Protein AF-Q9KHJ2-F1 (afdb_monomer_lite)

InterPro domains:
  IPR008729 Phenolic acid decarboxylase [PF05870] (16-94)
  IPR008729 Phenolic acid decarboxylase [PTHR40087] (17-83)
  IPR012674 Calycin [G3DSA:2.40.128.20] (10-95)
  IPR012674 Calycin [SSF50814] (17-95)

Organism: Lentilactobacillus hilgardii (NCBI:txid1588)

Radius of gyration: 13.38 Å; chains: 1; bounding box: 32×20×39 Å

Secondary structure (DSSP, 8-state):
------EEE--SSSSEEEEE-SSTTTT-EEEEE--EEEEEETTEEEEEEE-TTS-EEEEEEEGGGTEEEEEEE--HHHHH-GGGG-SBGGG-TT-

Sequence (95 aa):
LRLGIRMVQLRMTTPLITRIHGGMVAGRWVTDQAANIVMLVPGIYKVAWTEPTGTDVALDFVPNEKKLNGTIFFPKWVEEYPEITVTYQNEHIDL

pLDDT: mean 90.07, std 12.1, range [39.06, 97.75]

Structure (mmCIF, N/CA/C/O backbone):
data_AF-Q9KHJ2-F1
#
_entry.id   AF-Q9KHJ2-F1
#
loop_
_atom_site.group_PDB
_atom_site.id
_atom_site.type_symbol
_atom_site.label_atom_id
_atom_site.label_alt_id
_atom_site.label_comp_id
_atom_site.label_asym_id
_atom_site.label_entity_id
_atom_site.label_seq_id
_atom_site.pdbx_PDB_ins_code
_atom_site.Cartn_x
_atom_site.Cartn_y
_atom_site.Cartn_z
_atom_site.occupancy
_atom_site.B_iso_or_equiv
_atom_site.auth_seq_id
_atom_site.auth_comp_id
_atom_site.auth_asym_id
_atom_site.auth_atom_id
_atom_site.pdbx_PDB_model_num
ATOM 1 N N . LEU A 1 1 ? 16.022 -5.760 7.375 1.00 39.06 1 LEU A N 1
ATOM 2 C CA . LEU A 1 1 ? 16.023 -4.296 7.161 1.00 39.06 1 LEU A CA 1
ATOM 3 C C . LEU A 1 1 ? 14.629 -3.752 7.471 1.00 39.06 1 LEU A C 1
ATOM 5 O O . LEU A 1 1 ? 13.668 -4.286 6.939 1.00 39.06 1 LEU A O 1
ATOM 9 N N . ARG A 1 2 ? 14.473 -2.734 8.330 1.00 42.72 2 ARG A N 1
ATOM 10 C CA . ARG A 1 2 ? 13.202 -1.987 8.403 1.00 42.72 2 ARG A CA 1
ATOM 11 C C . ARG A 1 2 ? 13.218 -0.973 7.261 1.00 42.72 2 ARG A C 1
ATOM 13 O O . ARG A 1 2 ? 13.935 0.013 7.353 1.00 42.72 2 ARG A O 1
ATOM 20 N N . LEU A 1 3 ? 12.449 -1.219 6.201 1.00 52.91 3 LEU A N 1
ATOM 21 C CA . LEU A 1 3 ? 12.455 -0.417 4.966 1.00 52.91 3 LEU A CA 1
ATOM 22 C C . LEU A 1 3 ? 11.916 1.020 5.129 1.00 52.91 3 LEU A C 1
ATOM 24 O O . LEU A 1 3 ? 11.931 1.787 4.172 1.00 52.91 3 LEU A O 1
ATOM 28 N N . GLY A 1 4 ? 11.463 1.412 6.327 1.00 59.59 4 GLY A N 1
ATOM 29 C CA . GLY A 1 4 ? 11.157 2.809 6.662 1.00 59.59 4 GLY A CA 1
ATOM 30 C C . GLY A 1 4 ? 10.076 3.458 5.793 1.00 59.59 4 GLY A C 1
ATOM 31 O O . GLY A 1 4 ? 10.033 4.685 5.709 1.00 59.59 4 GLY A O 1
ATOM 32 N N . ILE A 1 5 ? 9.229 2.656 5.140 1.00 67.38 5 ILE A N 1
ATOM 33 C CA . ILE A 1 5 ? 8.212 3.134 4.203 1.00 67.38 5 ILE A CA 1
ATOM 34 C C . ILE A 1 5 ? 7.185 3.966 4.967 1.00 67.38 5 ILE A C 1
ATOM 36 O O . ILE A 1 5 ? 6.484 3.466 5.847 1.00 67.38 5 ILE A O 1
ATOM 40 N N . ARG A 1 6 ? 7.105 5.256 4.630 1.00 71.44 6 ARG A N 1
ATOM 41 C CA . ARG A 1 6 ? 6.093 6.176 5.166 1.00 71.44 6 ARG A CA 1
ATOM 42 C C . ARG A 1 6 ? 5.010 6.387 4.123 1.00 71.44 6 ARG A C 1
ATOM 44 O O . ARG A 1 6 ? 5.119 7.270 3.272 1.00 71.44 6 ARG A O 1
ATOM 51 N N . MET A 1 7 ? 3.986 5.551 4.196 1.00 72.81 7 MET A N 1
ATOM 52 C CA . MET A 1 7 ? 2.809 5.635 3.343 1.00 72.81 7 MET A CA 1
ATOM 53 C C . MET A 1 7 ? 1.737 6.501 4.002 1.00 72.81 7 MET A C 1
ATOM 55 O O . MET A 1 7 ? 1.459 6.363 5.192 1.00 72.81 7 MET A O 1
ATOM 59 N N . VAL A 1 8 ? 1.124 7.376 3.212 1.00 63.91 8 VAL A N 1
ATOM 60 C CA . VAL A 1 8 ? -0.085 8.105 3.599 1.00 63.91 8 VAL A CA 1
ATOM 61 C C . VAL A 1 8 ? -1.237 7.590 2.747 1.00 63.91 8 VAL A C 1
ATOM 63 O O . VAL A 1 8 ? -1.138 7.579 1.520 1.00 63.91 8 VAL A O 1
ATOM 66 N N . GLN A 1 9 ? -2.320 7.181 3.409 1.00 66.75 9 GLN A N 1
ATOM 67 C CA . GLN A 1 9 ? -3.603 6.853 2.793 1.00 66.75 9 GLN A CA 1
ATOM 68 C C . G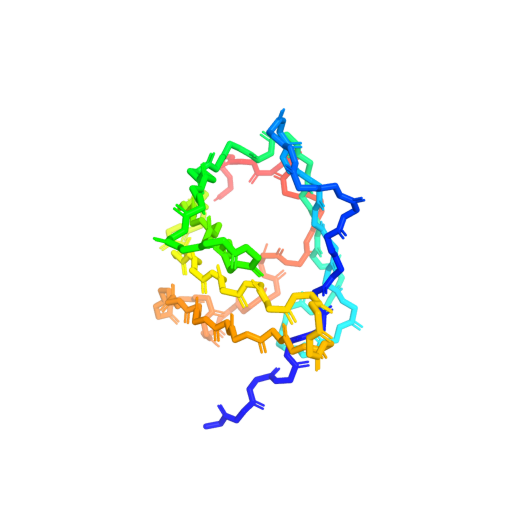LN A 1 9 ? -4.615 7.935 3.177 1.00 66.75 9 GLN A C 1
ATOM 70 O O . GLN A 1 9 ? -4.750 8.272 4.352 1.00 66.75 9 GLN A O 1
ATOM 75 N N . LEU A 1 10 ? -5.318 8.490 2.186 1.00 56.34 10 LEU A N 1
ATOM 76 C CA . LEU A 1 10 ? -6.215 9.635 2.393 1.00 56.34 10 LEU A CA 1
ATOM 77 C C . LEU A 1 10 ? -7.637 9.238 2.821 1.00 56.34 10 LEU A C 1
ATOM 79 O O . LEU A 1 10 ? -8.311 10.026 3.481 1.00 56.34 10 LEU A O 1
ATOM 83 N N . ARG A 1 11 ? -8.117 8.044 2.442 1.00 68.31 11 ARG A N 1
ATOM 84 C CA . ARG A 1 11 ? -9.483 7.566 2.734 1.00 68.31 11 ARG A CA 1
ATOM 85 C C . ARG A 1 11 ? -9.511 6.050 2.950 1.00 68.31 11 ARG A C 1
ATOM 87 O O . ARG A 1 11 ? -8.819 5.322 2.244 1.00 68.31 11 ARG A O 1
ATOM 94 N N . MET A 1 12 ? -10.332 5.568 3.887 1.00 71.94 12 MET A N 1
ATOM 95 C CA . MET A 1 12 ? -10.624 4.133 4.082 1.00 71.94 12 MET A CA 1
ATOM 96 C C . MET A 1 12 ? -11.821 3.685 3.225 1.00 71.94 12 MET A C 1
ATOM 98 O O . MET A 1 12 ? -12.777 3.095 3.716 1.00 71.94 12 MET A O 1
ATOM 102 N N . THR A 1 13 ? -11.796 4.026 1.940 1.00 76.81 13 THR A N 1
ATOM 103 C CA . THR A 1 13 ? -12.833 3.683 0.956 1.00 76.81 13 THR A CA 1
ATOM 104 C C . THR A 1 13 ? -12.156 3.311 -0.348 1.00 76.81 13 THR A C 1
ATOM 106 O O . THR A 1 13 ? -11.127 3.897 -0.668 1.00 76.81 13 THR A O 1
ATOM 109 N N . THR A 1 14 ? -12.736 2.391 -1.116 1.00 81.44 14 THR A N 1
ATOM 110 C CA . THR A 1 14 ? -12.251 2.095 -2.469 1.00 81.44 14 THR A CA 1
ATOM 111 C C . THR A 1 14 ? -12.829 3.098 -3.483 1.00 81.44 14 THR A C 1
ATOM 113 O O . THR A 1 14 ? -14.004 3.455 -3.355 1.00 81.44 14 THR A O 1
ATOM 116 N N . PRO A 1 15 ? -12.044 3.546 -4.479 1.00 86.94 15 PRO A N 1
ATOM 117 C CA . PRO A 1 15 ? -10.627 3.234 -4.671 1.00 86.94 15 PRO A CA 1
ATOM 118 C C . PRO A 1 15 ? -9.682 3.988 -3.720 1.00 86.94 15 PRO A C 1
ATOM 120 O O . PRO A 1 15 ? -9.972 5.095 -3.261 1.00 86.94 15 PRO A O 1
ATOM 123 N N . LEU A 1 16 ? -8.531 3.373 -3.442 1.00 88.75 16 LEU A N 1
ATOM 124 C CA . LEU A 1 16 ? -7.479 3.941 -2.607 1.00 88.75 16 LEU A CA 1
ATOM 125 C C . LEU A 1 16 ? -6.602 4.925 -3.386 1.00 88.75 16 LEU A C 1
ATOM 127 O O . LEU A 1 16 ? -6.300 4.734 -4.563 1.00 88.75 16 LEU A O 1
ATOM 131 N N . ILE A 1 17 ? -6.131 5.943 -2.666 1.00 89.94 17 ILE A N 1
ATOM 132 C CA . ILE A 1 17 ? -5.045 6.829 -3.089 1.00 89.94 17 ILE A CA 1
ATOM 133 C C . ILE A 1 17 ? -3.930 6.708 -2.054 1.00 89.94 17 ILE A C 1
ATOM 135 O O . ILE A 1 17 ? -4.164 6.944 -0.860 1.00 89.94 17 ILE A O 1
ATOM 139 N N . THR A 1 18 ? -2.730 6.357 -2.511 1.00 89.25 18 THR A N 1
ATOM 140 C CA . THR A 1 18 ? -1.548 6.174 -1.665 1.00 89.25 18 THR A CA 1
ATOM 141 C C . THR A 1 18 ? -0.377 7.004 -2.179 1.00 89.25 18 THR A C 1
ATOM 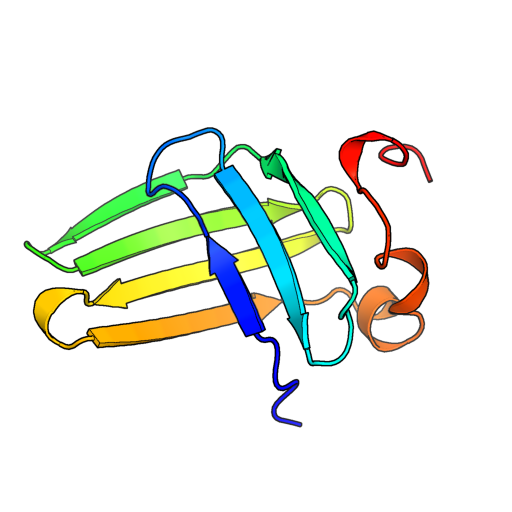143 O O . THR A 1 18 ? -0.157 7.160 -3.380 1.00 89.25 18 THR A O 1
ATOM 146 N N . ARG A 1 19 ? 0.399 7.558 -1.244 1.00 91.81 19 ARG A N 1
ATOM 147 C CA . ARG A 1 19 ? 1.652 8.258 -1.547 1.00 91.81 19 ARG A CA 1
ATOM 148 C C . ARG A 1 19 ? 2.731 7.870 -0.554 1.00 91.81 19 ARG A C 1
ATOM 150 O O . ARG A 1 19 ? 2.513 7.928 0.662 1.00 91.81 19 ARG A O 1
ATOM 157 N N . ILE A 1 20 ? 3.899 7.505 -1.074 1.00 91.75 20 ILE A N 1
ATOM 158 C CA . ILE A 1 20 ? 5.049 7.090 -0.276 1.00 91.75 20 ILE A CA 1
ATOM 159 C C . ILE A 1 20 ? 6.045 8.244 -0.184 1.00 91.75 20 ILE A C 1
ATOM 161 O O . ILE A 1 20 ? 6.548 8.740 -1.188 1.00 91.75 20 ILE A O 1
ATOM 165 N N . HIS A 1 21 ? 6.339 8.671 1.043 1.00 89.50 21 HIS A N 1
ATOM 166 C CA . HIS A 1 21 ? 7.162 9.855 1.318 1.00 89.50 21 HIS A CA 1
ATOM 167 C C . HIS A 1 21 ? 8.585 9.527 1.782 1.00 89.50 21 HIS A C 1
ATOM 169 O O . HIS A 1 21 ? 9.409 10.423 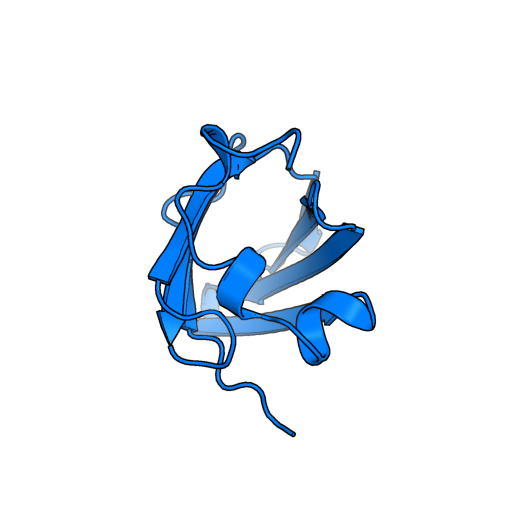1.920 1.00 89.50 21 HIS A O 1
ATOM 175 N N . GLY A 1 22 ? 8.883 8.264 2.075 1.00 88.00 22 GLY A N 1
ATOM 176 C CA . GLY A 1 22 ? 10.185 7.857 2.591 1.00 88.00 22 GLY A CA 1
ATOM 177 C C . GLY A 1 22 ? 10.398 6.358 2.453 1.00 88.00 22 GLY A C 1
ATOM 178 O O . GLY A 1 22 ? 9.442 5.621 2.211 1.00 88.00 22 GLY A O 1
ATOM 179 N N . GLY A 1 23 ? 11.643 5.924 2.638 1.00 90.44 23 GLY A N 1
ATOM 180 C CA . GLY A 1 23 ? 12.049 4.532 2.463 1.00 90.44 23 GLY A CA 1
ATOM 181 C C . GLY A 1 23 ? 12.439 4.201 1.022 1.00 90.44 23 GLY A C 1
ATOM 182 O O . GLY A 1 23 ? 12.621 5.091 0.197 1.00 90.44 23 GLY A O 1
ATOM 183 N N . MET A 1 24 ? 12.560 2.903 0.747 1.00 92.00 24 MET A N 1
ATOM 184 C CA . MET A 1 24 ? 13.088 2.335 -0.505 1.00 92.00 24 MET A CA 1
ATOM 185 C C . MET A 1 24 ? 12.401 2.841 -1.785 1.00 92.00 24 MET A C 1
ATOM 187 O O . MET A 1 24 ? 13.052 2.972 -2.810 1.00 92.00 24 MET A O 1
ATOM 191 N N . VAL A 1 25 ? 11.106 3.159 -1.715 1.00 92.25 25 VAL A N 1
ATOM 192 C CA . VAL A 1 25 ? 10.276 3.567 -2.866 1.00 92.25 25 VAL A CA 1
ATOM 193 C C . VAL A 1 25 ? 9.675 4.970 -2.671 1.00 92.25 25 VAL A C 1
ATOM 195 O O . VAL A 1 25 ? 8.533 5.246 -3.037 1.00 92.25 25 VAL A O 1
ATOM 198 N N . ALA A 1 26 ? 10.419 5.868 -2.018 1.00 94.00 26 ALA A N 1
ATOM 199 C CA . ALA A 1 26 ? 9.994 7.250 -1.793 1.00 94.00 26 ALA A CA 1
ATOM 200 C C . ALA A 1 26 ? 9.751 7.992 -3.119 1.00 94.00 26 ALA A C 1
ATOM 202 O O . ALA A 1 26 ? 10.609 7.992 -3.991 1.00 94.00 26 ALA A O 1
ATOM 203 N N . GLY A 1 27 ? 8.598 8.655 -3.250 1.00 93.31 27 GLY A N 1
ATOM 204 C CA . GLY A 1 27 ? 8.175 9.342 -4.478 1.00 93.31 27 GLY A CA 1
ATOM 205 C C . GLY A 1 27 ? 7.123 8.573 -5.280 1.00 93.31 27 GLY A C 1
ATOM 206 O O . GLY A 1 27 ? 6.356 9.194 -6.013 1.00 93.31 27 GLY A O 1
ATOM 207 N N . ARG A 1 28 ? 7.009 7.255 -5.066 1.00 95.12 28 ARG A N 1
ATOM 208 C CA . ARG A 1 28 ? 5.940 6.427 -5.633 1.00 95.12 28 ARG A CA 1
ATOM 209 C C . ARG A 1 28 ? 4.570 6.888 -5.138 1.00 95.12 28 ARG A C 1
ATOM 211 O O . ARG A 1 28 ? 4.368 7.114 -3.937 1.00 95.12 28 ARG A O 1
ATOM 218 N N . TRP A 1 29 ? 3.612 6.981 -6.053 1.00 95.12 29 TRP A N 1
ATOM 219 C CA . TRP A 1 29 ? 2.218 7.247 -5.714 1.00 95.12 29 TRP A CA 1
ATOM 220 C C . TRP A 1 29 ? 1.258 6.600 -6.712 1.00 95.12 29 TRP A C 1
ATOM 222 O O . TRP A 1 29 ? 1.601 6.362 -7.872 1.00 95.12 29 TRP A O 1
ATOM 232 N N . VAL A 1 30 ? 0.066 6.276 -6.213 1.00 94.31 30 VAL A N 1
ATOM 233 C CA . VAL A 1 30 ? -0.955 5.499 -6.918 1.00 94.31 30 VAL A CA 1
ATOM 234 C C . VAL A 1 30 ? -2.328 6.091 -6.607 1.00 94.31 30 VAL A C 1
ATOM 236 O O . VAL A 1 30 ? -2.618 6.433 -5.455 1.00 94.31 30 VAL A O 1
ATOM 239 N N . THR A 1 31 ? -3.182 6.192 -7.621 1.00 93.38 31 THR A N 1
ATOM 240 C CA . THR A 1 31 ? -4.623 6.444 -7.470 1.00 93.38 31 THR A CA 1
ATOM 241 C C . THR A 1 31 ? -5.410 5.241 -7.970 1.00 93.38 31 THR A C 1
ATOM 243 O O . THR A 1 31 ? -4.856 4.334 -8.585 1.00 93.38 31 THR A O 1
ATOM 246 N N . ASP A 1 32 ? -6.715 5.223 -7.715 1.00 93.94 32 ASP A N 1
ATOM 247 C CA . ASP A 1 32 ? -7.628 4.243 -8.313 1.00 93.94 32 ASP A CA 1
ATOM 248 C C . ASP A 1 32 ? -7.320 2.773 -7.952 1.00 93.94 32 ASP A C 1
ATOM 250 O O . ASP A 1 32 ? -7.776 1.845 -8.617 1.00 93.94 32 ASP A O 1
ATOM 254 N N . GLN A 1 33 ? -6.586 2.540 -6.855 1.00 93.81 33 GLN A N 1
ATOM 255 C CA . GLN A 1 33 ? -6.211 1.197 -6.419 1.00 93.81 33 GLN A CA 1
ATOM 256 C C . GLN A 1 33 ? -7.408 0.498 -5.766 1.00 93.81 33 GLN A C 1
ATOM 258 O O . GLN A 1 33 ? -7.892 0.903 -4.704 1.00 93.81 33 GLN A O 1
ATOM 263 N N . ALA A 1 34 ? -7.861 -0.593 -6.381 1.00 94.19 34 ALA A N 1
ATOM 264 C CA . ALA A 1 34 ? -8.852 -1.476 -5.784 1.00 94.19 34 ALA A CA 1
ATOM 265 C C . ALA A 1 34 ? -8.248 -2.222 -4.585 1.00 94.19 34 ALA A C 1
ATOM 267 O O . ALA A 1 34 ? -7.112 -2.697 -4.641 1.00 94.19 34 ALA A O 1
ATOM 268 N N . ALA A 1 35 ? -9.016 -2.342 -3.503 1.00 94.44 35 ALA A N 1
ATOM 269 C CA . ALA A 1 35 ? -8.587 -3.039 -2.298 1.00 94.44 35 ALA A CA 1
ATOM 270 C C . ALA A 1 35 ? -9.748 -3.764 -1.619 1.00 94.44 35 ALA A C 1
ATOM 272 O O . ALA A 1 35 ? -10.896 -3.316 -1.653 1.00 94.44 35 ALA A O 1
ATOM 273 N N . ASN A 1 36 ? -9.428 -4.864 -0.944 1.00 95.81 36 ASN A N 1
ATOM 274 C CA . ASN A 1 36 ? -10.322 -5.488 0.012 1.00 95.81 36 ASN A CA 1
ATOM 275 C C . ASN A 1 36 ? -10.242 -4.728 1.341 1.00 95.81 36 ASN A C 1
ATOM 277 O O . ASN 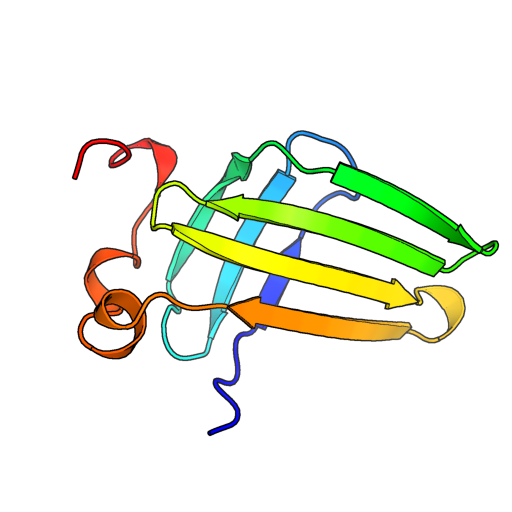A 1 36 ? -9.158 -4.569 1.901 1.00 95.81 36 ASN A O 1
ATOM 281 N N . ILE A 1 37 ? -11.387 -4.254 1.831 1.00 95.00 37 ILE A N 1
ATOM 282 C CA . ILE A 1 37 ? -11.498 -3.523 3.095 1.00 95.00 37 ILE A CA 1
ATOM 283 C C . ILE A 1 37 ? -12.527 -4.243 3.957 1.00 95.00 37 ILE A C 1
ATOM 285 O O . ILE A 1 37 ? -13.689 -4.358 3.568 1.00 95.00 37 ILE A O 1
ATOM 289 N N . VAL A 1 38 ? -12.111 -4.716 5.130 1.00 96.38 38 VAL A N 1
ATOM 290 C CA . VAL A 1 38 ? -12.983 -5.427 6.072 1.00 96.38 38 VAL A CA 1
ATOM 291 C C . VAL A 1 38 ? -12.749 -4.948 7.499 1.00 96.38 38 VAL A C 1
ATOM 293 O O . VAL A 1 38 ? -11.626 -4.641 7.896 1.00 96.38 38 VAL A O 1
ATOM 296 N N . MET A 1 39 ? -13.811 -4.907 8.298 1.00 96.56 39 MET A N 1
ATOM 297 C CA . MET A 1 39 ? -13.696 -4.762 9.747 1.00 96.56 39 MET A CA 1
ATOM 298 C C . MET A 1 39 ? -13.495 -6.156 10.348 1.00 96.56 39 MET A C 1
ATOM 300 O O . MET A 1 39 ? -14.367 -7.009 10.205 1.00 96.56 39 MET A O 1
ATOM 304 N N . LEU A 1 40 ? -12.350 -6.398 10.992 1.00 96.81 40 LEU A N 1
ATOM 305 C CA . LEU A 1 40 ? -12.041 -7.695 11.610 1.00 96.81 40 LEU A CA 1
ATOM 306 C C . LEU A 1 40 ? -12.827 -7.878 12.911 1.00 96.81 40 LEU A C 1
ATOM 308 O O . LEU A 1 40 ? -13.447 -8.909 13.147 1.00 96.81 40 LEU A O 1
ATOM 312 N N . VAL A 1 41 ? -12.793 -6.837 13.739 1.00 97.75 41 VAL A N 1
ATOM 313 C CA . VAL A 1 41 ? -13.559 -6.658 14.976 1.00 97.75 41 VAL A CA 1
ATOM 314 C C . VAL A 1 41 ? -13.878 -5.164 15.111 1.00 97.75 41 VAL A C 1
ATOM 316 O O . VAL A 1 41 ? -13.225 -4.355 14.443 1.00 97.75 41 VAL A O 1
ATOM 319 N N . PRO A 1 42 ? -14.849 -4.752 15.946 1.00 97.75 42 PRO A N 1
ATOM 320 C CA . PRO A 1 42 ? -15.186 -3.340 16.103 1.00 97.75 42 PRO A CA 1
ATOM 321 C C . PRO A 1 42 ? -13.954 -2.459 16.356 1.00 97.75 42 PRO A C 1
ATOM 323 O O . PRO A 1 42 ? -13.209 -2.666 17.310 1.00 97.75 42 PRO A O 1
ATOM 326 N N . GLY A 1 43 ? -1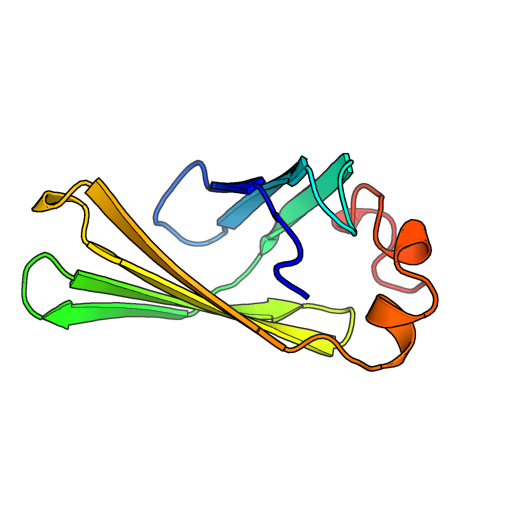3.736 -1.475 15.479 1.00 95.62 43 GLY A N 1
ATOM 327 C CA . GLY A 1 43 ? -12.614 -0.539 15.581 1.00 95.62 43 GLY A CA 1
ATOM 328 C C . GLY A 1 43 ? -11.261 -1.050 15.068 1.00 95.62 43 GLY A C 1
ATOM 329 O O . GLY A 1 43 ? -10.290 -0.305 15.176 1.00 95.62 43 GLY A O 1
ATOM 330 N N . ILE A 1 44 ? -11.180 -2.260 14.497 1.00 96.44 44 ILE A N 1
ATOM 331 C CA . ILE A 1 44 ? -9.980 -2.789 13.827 1.00 96.44 44 ILE A CA 1
ATOM 332 C C . ILE A 1 44 ? -10.321 -3.149 12.383 1.00 96.44 44 ILE A C 1
ATOM 334 O O . ILE A 1 44 ? -11.192 -3.982 12.120 1.00 96.44 44 ILE A O 1
ATOM 338 N N . TYR A 1 45 ? -9.596 -2.546 11.445 1.00 95.94 45 TYR A N 1
ATOM 339 C CA . TYR A 1 45 ? -9.862 -2.677 10.015 1.00 95.94 45 TYR A CA 1
ATOM 340 C C . TYR A 1 45 ? -8.654 -3.256 9.302 1.00 95.94 45 TYR A C 1
ATOM 342 O O . TYR A 1 45 ? -7.531 -2.815 9.536 1.00 95.94 45 TYR A O 1
ATOM 350 N N . LYS A 1 46 ? -8.893 -4.200 8.398 1.00 95.62 46 LYS A N 1
ATOM 351 C CA . LYS A 1 46 ? -7.883 -4.721 7.487 1.00 95.62 46 LYS A CA 1
ATOM 352 C C . LYS A 1 46 ? -8.115 -4.173 6.088 1.00 95.62 46 LYS A C 1
ATOM 354 O O . LYS A 1 46 ? -9.245 -4.176 5.600 1.00 95.62 46 LYS A O 1
ATOM 359 N N . VAL A 1 47 ? -7.036 -3.724 5.457 1.00 94.88 47 VAL A N 1
ATOM 360 C CA . VAL A 1 47 ? -6.993 -3.265 4.067 1.00 94.88 47 VAL A CA 1
ATOM 361 C C . VAL A 1 47 ? -5.919 -4.066 3.345 1.00 94.88 47 VAL A C 1
ATOM 363 O O . VAL A 1 47 ? -4.764 -4.050 3.767 1.00 94.88 47 VAL A O 1
ATOM 366 N N . ALA A 1 48 ? -6.283 -4.779 2.282 1.00 96.00 48 ALA A N 1
ATOM 367 C CA . ALA A 1 48 ? -5.344 -5.597 1.522 1.00 96.00 48 ALA A CA 1
ATOM 368 C C . ALA A 1 48 ? -5.558 -5.468 0.011 1.00 96.00 48 ALA A C 1
ATOM 370 O O . ALA A 1 48 ? -6.697 -5.393 -0.453 1.00 96.00 48 ALA A O 1
ATOM 371 N N . TRP A 1 49 ? -4.466 -5.444 -0.749 1.00 96.12 49 TRP A N 1
ATOM 372 C CA . TRP A 1 49 ? -4.489 -5.387 -2.209 1.00 96.12 49 TRP A CA 1
ATOM 373 C C . TRP A 1 49 ? -3.223 -5.999 -2.813 1.00 96.12 49 TRP A C 1
ATOM 375 O O . TRP A 1 49 ? -2.209 -6.150 -2.131 1.00 96.12 49 TRP A O 1
ATOM 385 N N . THR A 1 50 ? -3.310 -6.300 -4.104 1.00 97.19 50 THR A N 1
ATOM 386 C CA . THR A 1 50 ? -2.182 -6.661 -4.967 1.00 97.19 50 THR A CA 1
ATOM 387 C C . THR A 1 50 ? -1.963 -5.526 -5.964 1.00 97.19 50 THR A C 1
ATOM 389 O O . THR A 1 50 ? -2.924 -4.959 -6.494 1.00 97.19 50 THR A O 1
ATOM 392 N N . GLU A 1 51 ? -0.705 -5.166 -6.195 1.00 96.00 51 GLU A N 1
ATOM 393 C CA . GLU A 1 51 ? -0.294 -4.127 -7.140 1.00 96.00 51 GLU A CA 1
ATOM 394 C C . GLU A 1 51 ? 0.124 -4.732 -8.493 1.00 96.00 51 GLU A C 1
ATOM 396 O O . GLU A 1 51 ? 0.598 -5.869 -8.528 1.00 96.00 51 GLU A O 1
ATOM 401 N N . PRO A 1 52 ? 0.045 -3.972 -9.604 1.00 96.06 52 PRO A N 1
ATOM 402 C CA . PRO A 1 52 ? 0.547 -4.398 -10.919 1.00 96.06 52 PRO A CA 1
ATOM 403 C C . PRO A 1 52 ? 2.015 -4.847 -10.917 1.00 96.06 52 PRO A C 1
ATOM 405 O O . PRO A 1 52 ? 2.399 -5.719 -11.686 1.00 96.06 52 PRO A O 1
ATOM 408 N N . THR A 1 53 ? 2.825 -4.310 -10.000 1.00 96.56 53 THR A N 1
ATOM 409 C CA . THR A 1 53 ? 4.230 -4.704 -9.801 1.00 96.56 53 THR A CA 1
ATOM 410 C C . THR A 1 53 ? 4.400 -6.141 -9.283 1.00 96.56 53 THR A C 1
ATOM 412 O O . THR A 1 53 ? 5.524 -6.636 -9.208 1.00 96.56 53 THR A O 1
ATOM 415 N N . GLY A 1 54 ? 3.311 -6.799 -8.871 1.00 96.62 54 GLY A N 1
ATOM 416 C CA . GLY A 1 54 ? 3.316 -8.061 -8.130 1.00 96.62 54 GLY A CA 1
ATOM 417 C C . GLY A 1 54 ? 3.513 -7.886 -6.621 1.00 96.62 54 GLY A C 1
ATOM 418 O O . GLY A 1 54 ? 3.686 -8.873 -5.914 1.00 96.62 54 GLY A O 1
ATOM 419 N N . THR A 1 55 ? 3.525 -6.647 -6.117 1.00 96.12 55 THR A N 1
ATOM 420 C CA . THR A 1 55 ? 3.630 -6.370 -4.677 1.00 96.12 55 THR A CA 1
ATOM 421 C C . THR A 1 55 ? 2.293 -6.614 -3.993 1.00 96.12 55 THR A C 1
ATOM 423 O O . THR A 1 55 ? 1.291 -6.009 -4.372 1.00 96.12 55 THR A O 1
ATOM 426 N N . ASP A 1 56 ? 2.284 -7.441 -2.948 1.00 97.75 56 ASP A N 1
ATOM 427 C CA . ASP A 1 56 ? 1.110 -7.619 -2.090 1.00 97.75 56 ASP A CA 1
ATOM 428 C C . ASP A 1 56 ? 1.233 -6.766 -0.829 1.00 97.75 56 ASP A C 1
ATOM 430 O O . ASP A 1 56 ? 2.288 -6.710 -0.188 1.00 97.75 56 ASP A O 1
ATOM 434 N N . VAL A 1 57 ? 0.136 -6.125 -0.430 1.00 95.31 57 VAL A N 1
ATOM 435 C CA . VAL A 1 57 ? 0.089 -5.268 0.756 1.00 95.31 57 VAL A CA 1
ATOM 436 C C . VAL A 1 57 ? -1.052 -5.693 1.669 1.00 95.31 57 VAL A C 1
ATOM 438 O O . VAL A 1 57 ? -2.181 -5.899 1.229 1.00 95.31 57 VAL A O 1
ATOM 441 N N . ALA A 1 58 ? -0.766 -5.783 2.968 1.00 95.81 58 ALA A N 1
ATOM 442 C CA . ALA A 1 58 ? -1.753 -5.991 4.018 1.00 95.81 58 ALA A CA 1
ATOM 443 C C . ALA A 1 58 ? -1.513 -5.003 5.165 1.00 95.81 58 ALA A C 1
ATOM 445 O O . ALA A 1 58 ? -0.456 -5.014 5.799 1.00 95.81 58 ALA A O 1
ATOM 446 N N . LEU A 1 59 ? -2.504 -4.159 5.441 1.00 93.94 59 LEU A N 1
ATOM 447 C CA . LEU A 1 59 ? -2.485 -3.171 6.513 1.00 93.94 59 LEU A CA 1
ATOM 448 C C . LEU A 1 59 ? -3.586 -3.457 7.526 1.00 93.94 59 LEU A C 1
ATOM 450 O O . LEU A 1 59 ? -4.739 -3.660 7.146 1.00 93.94 59 LEU A O 1
ATOM 454 N N . ASP A 1 60 ? -3.244 -3.367 8.806 1.00 94.75 60 ASP A N 1
ATOM 455 C CA . ASP A 1 60 ? -4.188 -3.394 9.914 1.00 94.75 60 ASP A CA 1
ATOM 456 C C . ASP A 1 60 ? -4.210 -2.013 10.585 1.00 94.75 60 ASP A C 1
ATOM 458 O O . ASP A 1 60 ? -3.207 -1.534 11.127 1.00 94.75 60 ASP A O 1
ATOM 462 N N . PHE A 1 61 ? -5.371 -1.365 10.553 1.00 93.69 61 PHE A N 1
ATOM 463 C CA . PHE A 1 61 ? -5.618 -0.073 11.178 1.00 93.69 61 PHE A CA 1
ATOM 464 C C . PHE A 1 61 ? -6.284 -0.268 12.538 1.00 93.69 61 PHE A C 1
ATOM 466 O O . PHE A 1 61 ? -7.369 -0.845 12.631 1.00 93.69 61 PHE A O 1
ATOM 473 N N . VAL A 1 62 ? -5.662 0.288 13.580 1.00 95.44 62 VAL A N 1
ATOM 474 C CA . VAL A 1 62 ? -6.190 0.331 14.952 1.00 95.44 62 VAL A CA 1
ATOM 475 C C . VAL A 1 62 ? -6.333 1.805 15.368 1.00 95.44 62 VAL A C 1
ATOM 477 O O . VAL A 1 62 ? -5.550 2.310 16.180 1.00 95.44 62 VAL A O 1
ATOM 480 N N . PRO A 1 63 ? -7.281 2.550 14.763 1.00 92.81 63 PRO A N 1
ATOM 481 C CA . PRO A 1 63 ? -7.373 4.006 14.883 1.00 92.81 63 PRO A CA 1
ATOM 482 C C . PRO A 1 63 ? -7.561 4.495 16.321 1.00 92.81 63 PRO A C 1
ATOM 484 O O . PRO A 1 63 ? -6.951 5.495 16.695 1.00 92.81 63 PRO A O 1
ATOM 487 N N . ASN A 1 64 ? -8.330 3.770 17.139 1.00 96.12 64 ASN A N 1
ATOM 488 C CA . ASN A 1 64 ? -8.564 4.121 18.546 1.00 96.12 64 ASN A CA 1
ATOM 489 C C . ASN A 1 64 ? -7.260 4.167 19.360 1.00 96.12 64 ASN A C 1
ATOM 491 O O . ASN A 1 64 ? -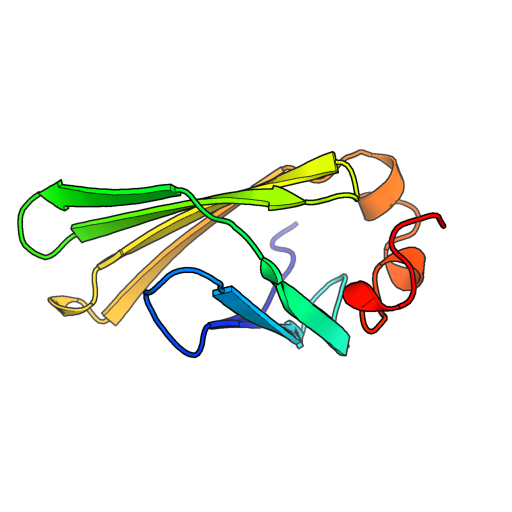7.133 4.970 20.277 1.00 96.12 64 ASN A O 1
ATOM 495 N N . GLU A 1 65 ? -6.270 3.364 18.966 1.00 97.31 65 GLU A N 1
ATOM 496 C CA . GLU A 1 65 ? -4.952 3.291 19.604 1.00 97.31 65 GLU A CA 1
ATOM 497 C C . GLU A 1 65 ? -3.872 4.066 18.841 1.00 97.31 65 GLU A C 1
ATOM 499 O O . GLU A 1 65 ? -2.698 4.023 19.210 1.00 97.31 65 GLU A O 1
ATOM 504 N N . LYS A 1 66 ? -4.234 4.756 17.749 1.00 94.75 66 LYS A N 1
ATOM 505 C CA . LYS A 1 66 ? -3.296 5.442 16.842 1.00 94.75 66 LYS A CA 1
ATOM 506 C C . LYS A 1 66 ? -2.173 4.519 16.346 1.00 94.75 66 LYS A C 1
ATOM 508 O O . LYS A 1 66 ? -1.030 4.949 16.184 1.00 94.75 66 LYS A O 1
ATOM 513 N N . LYS A 1 67 ? -2.493 3.242 16.109 1.00 93.38 67 LYS A N 1
ATOM 514 C CA . LYS A 1 67 ? -1.547 2.231 15.619 1.00 93.38 67 LYS A CA 1
ATOM 515 C C . LYS A 1 67 ? -1.898 1.779 14.208 1.00 93.38 67 LYS A C 1
ATOM 517 O O . LYS A 1 67 ? -3.065 1.700 13.825 1.00 93.38 67 LYS A O 1
ATOM 522 N N . LEU A 1 68 ? -0.848 1.444 13.470 1.00 91.50 68 LEU A N 1
ATOM 523 C CA . LEU A 1 68 ? -0.902 0.810 12.164 1.00 91.50 68 LEU A CA 1
ATOM 524 C C . LEU A 1 68 ? 0.123 -0.318 12.155 1.00 91.50 68 LEU A C 1
ATOM 526 O O . LEU A 1 68 ? 1.278 -0.112 12.534 1.00 91.50 68 LEU A O 1
ATOM 530 N N . ASN A 1 69 ? -0.307 -1.493 11.719 1.00 92.38 69 ASN A N 1
ATOM 531 C CA . ASN A 1 69 ? 0.578 -2.588 11.359 1.00 92.38 69 ASN A CA 1
ATOM 532 C C . ASN A 1 69 ? 0.517 -2.769 9.843 1.00 92.38 69 ASN A C 1
ATOM 534 O O . ASN A 1 69 ? -0.557 -2.687 9.258 1.00 92.38 69 ASN A O 1
ATOM 538 N N . GLY A 1 70 ? 1.661 -2.975 9.200 1.00 91.44 70 GLY A N 1
ATOM 539 C CA . GLY A 1 70 ? 1.729 -3.107 7.752 1.00 91.44 70 GLY A CA 1
ATOM 540 C C . GLY A 1 70 ? 2.725 -4.177 7.359 1.00 91.44 70 GLY A C 1
ATOM 541 O O . GLY A 1 70 ? 3.861 -4.173 7.832 1.00 91.44 70 GLY A O 1
ATOM 542 N N . THR A 1 71 ? 2.292 -5.075 6.484 1.00 94.44 71 THR A N 1
ATOM 543 C CA . THR A 1 71 ? 3.137 -6.081 5.845 1.00 94.44 71 THR A CA 1
ATOM 544 C C . THR A 1 71 ? 3.086 -5.851 4.345 1.00 94.44 71 THR A C 1
ATOM 546 O O . THR A 1 71 ? 2.005 -5.733 3.772 1.00 94.44 71 THR A O 1
ATOM 549 N N . ILE A 1 72 ? 4.259 -5.754 3.727 1.00 94.06 72 ILE A N 1
ATOM 550 C CA . ILE A 1 72 ? 4.409 -5.587 2.284 1.00 94.06 72 ILE A CA 1
ATOM 551 C C . ILE A 1 72 ? 5.294 -6.727 1.797 1.00 94.06 72 ILE A C 1
ATOM 553 O O . ILE A 1 72 ? 6.394 -6.920 2.323 1.00 94.06 72 ILE A O 1
ATOM 557 N N . PHE A 1 73 ? 4.806 -7.481 0.821 1.00 95.81 73 PHE A N 1
ATOM 558 C CA . PHE A 1 73 ? 5.522 -8.575 0.186 1.00 95.81 73 PHE A CA 1
ATOM 559 C C . PHE A 1 73 ? 6.054 -8.073 -1.149 1.00 95.81 73 PHE A C 1
ATOM 561 O O . PHE A 1 73 ? 5.324 -7.992 -2.134 1.00 95.81 73 PHE A O 1
ATOM 568 N N . PHE A 1 74 ? 7.327 -7.690 -1.157 1.00 94.81 74 PHE A N 1
ATOM 569 C CA . PHE A 1 74 ? 7.991 -7.254 -2.375 1.00 94.81 74 PHE A CA 1
ATOM 570 C C . PHE A 1 74 ? 8.446 -8.463 -3.198 1.00 94.81 74 PHE A C 1
ATOM 572 O O . PHE A 1 74 ? 9.140 -9.334 -2.661 1.00 94.81 74 PHE A O 1
ATOM 579 N N . PRO A 1 75 ? 8.132 -8.505 -4.503 1.00 97.00 75 PRO A N 1
ATOM 580 C CA . PRO A 1 75 ? 8.858 -9.338 -5.443 1.00 97.00 75 PRO A CA 1
ATOM 581 C C . PRO A 1 75 ? 10.347 -9.008 -5.390 1.00 97.00 75 PRO A C 1
ATOM 583 O O . PRO A 1 75 ? 10.730 -7.858 -5.161 1.00 97.00 75 PRO A O 1
ATOM 586 N N . LYS A 1 76 ? 11.196 -10.004 -5.658 1.00 96.38 76 LYS A N 1
ATOM 587 C CA . LYS A 1 76 ? 12.652 -9.839 -5.568 1.00 96.38 76 LYS A CA 1
ATOM 588 C C . LYS A 1 76 ? 13.168 -8.664 -6.409 1.00 96.38 76 LYS A C 1
ATOM 590 O O . LYS A 1 76 ? 13.999 -7.899 -5.934 1.00 96.38 76 LYS A O 1
ATOM 595 N N . TRP A 1 77 ? 12.615 -8.478 -7.606 1.00 97.25 77 TRP A N 1
ATOM 596 C CA . TRP A 1 77 ? 13.022 -7.410 -8.519 1.00 97.25 77 TRP A CA 1
ATOM 597 C C . TRP A 1 77 ? 12.739 -6.005 -7.968 1.00 97.25 77 TRP A C 1
ATOM 599 O O . TRP A 1 77 ? 13.490 -5.086 -8.264 1.00 97.25 77 TRP A O 1
ATOM 609 N N . VAL A 1 78 ? 11.704 -5.828 -7.135 1.00 96.25 78 VAL A N 1
ATOM 610 C CA . VAL A 1 78 ? 11.393 -4.526 -6.518 1.00 96.25 78 VAL A CA 1
ATOM 611 C C . VAL A 1 78 ? 12.404 -4.184 -5.425 1.00 96.25 78 VAL A C 1
ATOM 613 O O . VAL A 1 78 ? 12.692 -3.014 -5.197 1.00 96.25 78 VAL A O 1
ATOM 616 N N . GLU A 1 79 ? 12.955 -5.189 -4.740 1.00 94.19 79 GLU A N 1
ATOM 617 C CA . GLU A 1 79 ? 14.065 -4.981 -3.803 1.00 94.19 79 GLU A CA 1
ATOM 618 C C . GLU A 1 79 ? 15.362 -4.622 -4.544 1.00 94.19 79 GLU A C 1
ATOM 620 O O . GLU A 1 79 ? 16.126 -3.785 -4.068 1.00 94.19 79 GLU A O 1
ATOM 625 N N . GLU A 1 80 ? 15.612 -5.252 -5.694 1.00 96.50 80 GLU A N 1
ATOM 626 C CA . GLU A 1 80 ? 16.831 -5.049 -6.487 1.00 96.50 80 GLU A CA 1
ATOM 627 C C . GLU A 1 80 ? 16.816 -3.743 -7.298 1.00 96.50 80 GLU A C 1
ATOM 629 O O . GLU A 1 80 ? 17.854 -3.092 -7.399 1.00 96.50 80 GLU A O 1
ATOM 634 N N . TYR A 1 81 ? 15.651 -3.349 -7.825 1.00 96.94 81 TYR A N 1
ATOM 635 C CA . TYR A 1 81 ? 15.454 -2.199 -8.720 1.00 96.94 81 TYR A CA 1
ATOM 636 C C . TYR A 1 81 ? 14.235 -1.347 -8.306 1.00 96.94 81 TYR A C 1
ATOM 638 O O . TYR A 1 81 ? 13.268 -1.199 -9.067 1.00 96.94 81 TYR A O 1
ATOM 646 N N . PRO A 1 82 ? 14.214 -0.802 -7.075 1.00 95.88 82 PRO A N 1
ATOM 647 C CA . PRO A 1 82 ? 13.052 -0.091 -6.547 1.00 95.88 82 PRO A CA 1
ATOM 648 C C . PRO A 1 82 ? 12.687 1.169 -7.341 1.00 95.88 82 PRO A C 1
ATOM 650 O O . PRO A 1 82 ? 11.513 1.544 -7.375 1.00 95.88 82 PRO A O 1
ATOM 653 N N . GLU A 1 83 ? 13.658 1.811 -7.992 1.00 95.94 83 GLU A N 1
ATOM 654 C CA . GLU A 1 83 ? 13.506 3.045 -8.767 1.00 95.94 83 GLU A CA 1
ATOM 655 C C . GLU A 1 83 ? 12.518 2.922 -9.929 1.00 95.94 83 GLU A C 1
ATOM 657 O O . GLU A 1 83 ? 11.832 3.895 -10.234 1.00 95.94 83 GLU A O 1
ATOM 662 N N . ILE A 1 84 ? 12.361 1.725 -10.508 1.00 97.00 84 ILE A N 1
ATOM 663 C CA . ILE A 1 84 ? 11.368 1.449 -11.560 1.00 97.00 84 ILE A CA 1
ATOM 664 C C . ILE A 1 84 ? 9.951 1.742 -11.045 1.00 97.00 84 ILE A C 1
ATOM 666 O O . ILE A 1 84 ? 9.089 2.233 -11.770 1.00 97.00 84 ILE A O 1
ATOM 670 N N . THR A 1 85 ? 9.706 1.480 -9.759 1.00 96.38 85 THR A N 1
ATOM 671 C CA . THR A 1 85 ? 8.393 1.678 -9.136 1.00 96.38 85 THR A CA 1
ATOM 672 C C . THR A 1 85 ? 8.146 3.122 -8.685 1.00 96.38 85 THR A C 1
ATOM 674 O O . THR A 1 85 ? 7.006 3.462 -8.342 1.00 96.38 85 THR A O 1
ATOM 677 N N . VAL A 1 86 ? 9.182 3.975 -8.670 1.00 96.38 86 VAL A N 1
ATOM 678 C CA . VAL A 1 86 ? 9.137 5.367 -8.192 1.00 96.38 86 VAL A CA 1
ATOM 679 C C . VAL A 1 86 ? 8.630 6.283 -9.302 1.00 96.38 86 VAL A C 1
ATOM 681 O O . VAL A 1 86 ? 9.364 7.027 -9.942 1.00 96.38 86 VAL A O 1
ATOM 684 N N . THR A 1 87 ? 7.324 6.222 -9.523 1.00 96.62 87 THR A N 1
ATOM 685 C CA . THR A 1 87 ? 6.625 7.015 -10.534 1.00 96.62 87 THR A CA 1
ATOM 686 C C . THR A 1 87 ? 5.181 7.285 -10.096 1.00 96.62 87 THR A C 1
ATOM 688 O O . THR A 1 87 ? 4.748 6.844 -9.022 1.00 96.62 87 THR A O 1
ATOM 691 N N . TYR A 1 88 ? 4.426 8.009 -10.922 1.00 96.94 88 TYR A N 1
ATOM 692 C CA . TYR A 1 88 ? 2.973 7.900 -10.918 1.00 96.94 88 TYR A CA 1
ATOM 693 C C . TYR A 1 88 ? 2.582 6.591 -11.612 1.00 96.94 88 TYR A C 1
ATOM 695 O O . TYR A 1 88 ? 2.691 6.475 -12.834 1.00 96.94 88 TYR A O 1
ATOM 703 N N . GLN A 1 89 ? 2.180 5.580 -10.836 1.00 96.75 89 GLN A N 1
ATOM 704 C CA . GLN A 1 89 ? 1.991 4.227 -11.377 1.00 96.75 89 GLN A CA 1
ATOM 705 C C . GLN A 1 89 ? 0.936 4.175 -12.486 1.00 96.75 89 GLN A C 1
ATOM 707 O O . GLN A 1 89 ? 1.094 3.423 -13.442 1.00 96.75 89 GLN A O 1
ATOM 712 N N . ASN A 1 90 ? -0.138 4.951 -12.362 1.00 96.38 90 ASN A N 1
ATOM 713 C CA . ASN A 1 90 ? -1.284 4.876 -13.265 1.00 96.38 90 ASN A CA 1
ATOM 714 C C . ASN A 1 90 ? -0.928 5.213 -14.725 1.00 96.38 90 ASN A C 1
ATOM 716 O O . ASN A 1 90 ? -1.629 4.769 -15.627 1.00 96.38 90 ASN A O 1
ATOM 720 N N . GLU A 1 91 ? 0.161 5.948 -14.964 1.00 97.38 91 GLU A N 1
ATOM 721 C CA . GLU A 1 91 ? 0.673 6.262 -16.308 1.00 97.38 91 GLU A CA 1
ATOM 722 C C . GLU A 1 91 ? 1.651 5.204 -16.859 1.00 97.38 91 GLU A C 1
ATOM 724 O O . GLU A 1 91 ? 2.081 5.308 -18.003 1.00 97.38 91 GLU A O 1
ATOM 729 N N . HIS A 1 92 ? 2.003 4.182 -16.069 1.00 96.06 92 HIS A N 1
ATOM 730 C CA . HIS A 1 92 ? 3.074 3.221 -16.365 1.00 96.06 92 HIS A CA 1
ATOM 731 C C . HIS A 1 92 ? 2.677 1.770 -16.032 1.00 96.06 92 HIS A C 1
ATOM 733 O O . HIS A 1 92 ? 3.504 0.992 -15.568 1.00 96.06 92 HIS A O 1
ATOM 739 N N . ILE A 1 93 ? 1.403 1.405 -16.213 1.00 93.81 93 ILE A N 1
ATOM 740 C CA . ILE A 1 93 ? 0.889 0.066 -15.858 1.00 93.81 93 ILE A CA 1
ATOM 741 C C . ILE A 1 93 ? 1.494 -1.048 -16.729 1.00 93.81 93 ILE A C 1
ATOM 743 O O . ILE A 1 93 ? 1.676 -2.157 -16.235 1.00 93.81 93 ILE A O 1
ATOM 747 N N . ASP A 1 94 ? 1.819 -0.747 -17.988 1.00 93.62 94 ASP A N 1
ATOM 748 C CA . ASP A 1 94 ? 2.325 -1.722 -18.966 1.00 93.62 94 ASP A CA 1
ATOM 749 C C . ASP A 1 94 ? 3.865 -1.861 -18.981 1.00 93.62 94 ASP A C 1
ATOM 751 O O . ASP A 1 94 ? 4.393 -2.610 -19.805 1.00 93.62 94 ASP A O 1
ATOM 755 N N . LEU A 1 95 ? 4.581 -1.104 -18.135 1.00 88.94 95 LEU A N 1
ATOM 756 C CA . LEU A 1 95 ? 6.052 -1.064 -18.080 1.00 88.94 95 LEU A CA 1
ATOM 757 C C . LEU A 1 95 ? 6.665 -2.336 -17.474 1.00 88.94 95 LEU A C 1
ATOM 759 O O . LEU A 1 95 ? 6.147 -2.813 -16.439 1.00 88.94 95 LEU A O 1
#

Foldseek 3Di:
DPQPWDKDWDDLDPPTWIATCDGDQHQFIETRFDWDWDDPDVQKIWTWHADLQRKTKIKIDNVVVPDIDIDIDHDPVCVVCVVVRNDHCVVPSPD